Protein AF-A0AA90VJW9-F1 (afdb_monomer)

pLDDT: mean 75.49, std 13.76, range [47.41, 92.0]

Structure (mmCIF, N/CA/C/O backbone):
data_AF-A0AA90VJW9-F1
#
_entry.id   AF-A0AA90VJW9-F1
#
loop_
_atom_site.group_PDB
_atom_site.id
_atom_site.type_symbol
_atom_site.label_atom_id
_atom_site.label_alt_id
_atom_site.label_comp_id
_atom_site.label_asym_id
_atom_site.label_entity_id
_atom_site.label_seq_id
_atom_site.pdbx_PDB_ins_code
_atom_site.Cartn_x
_atom_site.Cartn_y
_atom_site.Cartn_z
_atom_site.occupancy
_atom_site.B_iso_or_equiv
_atom_site.auth_seq_id
_atom_site.auth_comp_id
_atom_site.auth_asym_id
_atom_site.auth_atom_id
_atom_site.pdbx_PDB_model_num
ATOM 1 N N . MET A 1 1 ? -39.264 -2.710 47.853 1.00 49.34 1 MET A N 1
ATOM 2 C CA . MET A 1 1 ? -38.427 -2.128 46.787 1.00 49.34 1 MET A CA 1
ATOM 3 C C . MET A 1 1 ? -39.006 -2.606 45.473 1.00 49.34 1 MET A C 1
ATOM 5 O O . MET A 1 1 ? -39.074 -3.812 45.282 1.00 49.34 1 MET A O 1
ATOM 9 N N . GLU A 1 2 ? -39.521 -1.701 44.646 1.00 52.38 2 GLU A N 1
ATOM 10 C CA . GLU A 1 2 ? -40.002 -2.042 43.302 1.00 52.38 2 GLU A CA 1
ATOM 11 C C . GLU A 1 2 ? -38.804 -2.262 42.375 1.00 52.38 2 GLU A C 1
ATOM 13 O O . GLU A 1 2 ? -37.901 -1.429 42.307 1.00 52.38 2 GLU A O 1
ATOM 18 N N . THR A 1 3 ? -38.775 -3.395 41.677 1.00 59.16 3 THR A N 1
ATOM 19 C CA . THR A 1 3 ? -37.788 -3.676 40.632 1.00 59.16 3 THR A CA 1
ATOM 20 C C . THR A 1 3 ? -38.264 -3.045 39.332 1.00 59.16 3 THR A C 1
ATOM 22 O O . THR A 1 3 ? -39.258 -3.475 38.748 1.00 59.16 3 THR A O 1
ATOM 25 N N . ILE A 1 4 ? -37.568 -2.000 38.887 1.00 60.28 4 ILE A N 1
ATOM 26 C CA . ILE A 1 4 ? -37.840 -1.343 37.608 1.00 60.28 4 ILE A CA 1
ATOM 27 C C . ILE A 1 4 ? -37.339 -2.271 36.495 1.00 60.28 4 ILE A C 1
ATOM 29 O O . ILE A 1 4 ? -36.137 -2.393 36.269 1.00 60.28 4 ILE A O 1
ATOM 33 N N . ASN A 1 5 ? -38.264 -2.935 35.804 1.00 58.06 5 ASN A N 1
ATOM 34 C CA . ASN A 1 5 ? -37.951 -3.795 34.666 1.00 58.06 5 ASN A CA 1
ATOM 35 C C . ASN A 1 5 ? -37.698 -2.937 33.421 1.00 58.06 5 ASN A C 1
ATOM 37 O O . ASN A 1 5 ? -38.631 -2.563 32.711 1.00 58.06 5 ASN A O 1
ATOM 41 N N . ILE A 1 6 ? -36.431 -2.616 33.161 1.00 66.25 6 ILE A N 1
ATOM 42 C CA . ILE A 1 6 ? 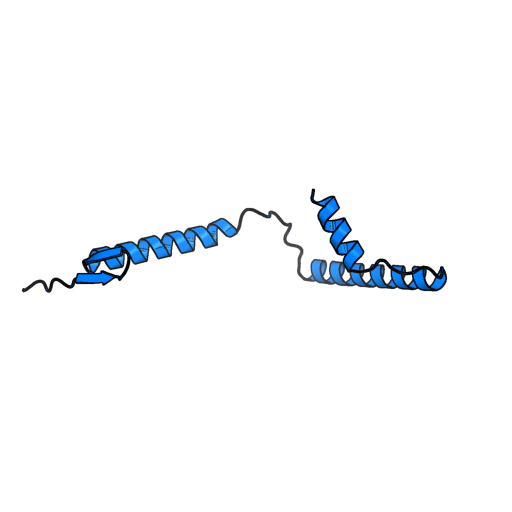-36.020 -1.879 31.962 1.00 66.25 6 ILE A CA 1
ATOM 43 C C . ILE A 1 6 ? -35.775 -2.882 30.828 1.00 66.25 6 ILE A C 1
ATOM 45 O O . ILE A 1 6 ? -34.902 -3.747 30.935 1.00 66.25 6 ILE A O 1
ATOM 49 N N . GLN A 1 7 ? -36.546 -2.760 29.745 1.00 63.00 7 GLN A N 1
ATOM 50 C CA . GLN A 1 7 ? -36.392 -3.555 28.525 1.00 63.00 7 GLN A CA 1
ATOM 51 C C . GLN A 1 7 ? -35.919 -2.669 27.370 1.00 63.00 7 GLN A C 1
ATOM 53 O O . GLN A 1 7 ? -36.461 -1.587 27.144 1.00 63.00 7 GLN A O 1
ATOM 58 N N . PHE A 1 8 ? -34.922 -3.141 26.625 1.00 65.44 8 PHE A N 1
ATOM 59 C CA . PHE A 1 8 ? -34.357 -2.464 25.461 1.00 65.44 8 PHE A CA 1
ATOM 60 C C . PHE A 1 8 ? -34.792 -3.189 24.194 1.00 65.44 8 PHE A C 1
ATOM 62 O O . PHE A 1 8 ? -34.621 -4.403 24.078 1.00 65.44 8 PHE A O 1
ATOM 69 N N . GLN A 1 9 ? -35.331 -2.446 23.227 1.00 56.41 9 GLN A N 1
ATOM 70 C CA . GLN A 1 9 ? -35.644 -2.980 21.907 1.00 56.41 9 GLN A CA 1
ATOM 71 C C . GLN A 1 9 ? -34.558 -2.560 20.923 1.00 56.41 9 GLN A C 1
ATOM 73 O O . GLN A 1 9 ? -34.405 -1.380 20.612 1.00 56.41 9 GLN A O 1
ATOM 78 N N . VAL A 1 10 ? -33.796 -3.536 20.436 1.00 62.25 10 VAL A N 1
ATOM 79 C CA . VAL A 1 10 ? -32.785 -3.308 19.404 1.00 62.25 10 VAL A CA 1
ATOM 80 C C . VAL A 1 10 ? -33.410 -3.685 18.052 1.00 62.25 10 VAL A C 1
ATOM 82 O O . VAL A 1 10 ? -33.906 -4.811 17.943 1.00 62.25 10 VAL A O 1
ATOM 85 N N . PRO A 1 11 ? -33.403 -2.802 17.026 1.00 52.19 11 PRO A N 1
ATOM 86 C CA . PRO A 1 11 ? -34.179 -2.947 15.777 1.00 52.19 11 PRO A CA 1
ATOM 87 C C . PRO A 1 11 ? -33.941 -4.203 14.916 1.00 52.19 11 PRO A C 1
ATOM 89 O O . PRO A 1 11 ? -34.522 -4.329 13.845 1.00 52.19 11 PRO A O 1
ATOM 92 N N . SER A 1 12 ? -33.106 -5.141 15.348 1.00 56.22 12 SER A N 1
ATOM 93 C CA . SER A 1 12 ? -32.711 -6.321 14.573 1.00 56.22 12 SER A CA 1
ATOM 94 C C . SER A 1 12 ? -32.439 -7.570 15.416 1.00 56.22 12 SER A C 1
ATOM 96 O O . SER A 1 12 ? -32.207 -8.635 14.850 1.00 56.22 12 SER A O 1
ATOM 98 N N . THR A 1 13 ? -32.473 -7.480 16.751 1.00 60.03 13 THR A N 1
ATOM 99 C CA . THR A 1 13 ? -32.083 -8.598 17.630 1.00 60.03 13 THR A CA 1
ATOM 100 C C . THR A 1 13 ? -33.115 -8.958 18.700 1.00 60.03 13 THR A C 1
ATOM 102 O O . THR A 1 13 ? -32.919 -9.962 19.377 1.00 60.03 13 THR A O 1
ATOM 105 N N . GLY A 1 14 ? -34.226 -8.224 18.829 1.00 67.38 14 GLY A N 1
ATOM 106 C CA . GLY A 1 14 ? -35.313 -8.527 19.775 1.00 67.38 14 GLY A CA 1
ATOM 107 C C . GLY A 1 14 ? -35.317 -7.646 21.031 1.00 67.38 14 GLY A C 1
ATOM 108 O O . GLY A 1 14 ? -34.563 -6.675 21.125 1.00 67.38 14 GLY A O 1
ATOM 109 N N . GLN A 1 15 ? -36.217 -7.956 21.969 1.00 74.25 15 GLN A N 1
ATOM 110 C CA . GLN A 1 15 ? -36.280 -7.316 23.288 1.00 74.25 15 GLN A CA 1
ATOM 111 C C . GLN A 1 15 ? -35.325 -8.018 24.256 1.00 74.25 15 GLN A C 1
ATOM 113 O O . GLN A 1 15 ? -35.322 -9.244 24.338 1.00 74.25 15 GLN A O 1
ATOM 118 N N . TYR A 1 16 ? -34.545 -7.231 24.990 1.00 70.75 16 TYR A N 1
ATOM 119 C CA . TYR A 1 16 ? -33.630 -7.711 26.023 1.00 70.75 16 TYR A CA 1
ATOM 120 C C . TYR A 1 16 ? -33.913 -7.005 27.337 1.00 70.75 16 TYR A C 1
ATOM 122 O O . TYR A 1 16 ? -34.171 -5.797 27.356 1.00 70.75 16 TYR A O 1
ATOM 130 N N . THR A 1 17 ? -33.803 -7.730 28.443 1.00 79.25 17 THR A N 1
ATOM 131 C CA . THR A 1 17 ? -33.619 -7.083 29.744 1.00 79.25 17 THR A CA 1
ATOM 132 C C . THR A 1 17 ? -32.266 -6.364 29.779 1.00 79.25 17 THR A C 1
ATOM 134 O O . THR A 1 17 ? -31.346 -6.695 29.022 1.00 79.25 17 THR A O 1
ATOM 137 N N . LEU A 1 18 ? -32.126 -5.363 30.652 1.00 75.38 18 LEU A N 1
ATOM 138 C CA . LEU A 1 18 ? -30.859 -4.645 30.827 1.00 75.38 18 LEU A CA 1
ATOM 139 C C . LEU A 1 18 ? -29.685 -5.606 31.089 1.00 75.38 18 LEU A C 1
ATOM 141 O O . LEU A 1 18 ? -28.620 -5.456 30.490 1.00 75.38 18 LEU A O 1
ATOM 145 N N . ASP A 1 19 ? -29.901 -6.614 31.933 1.00 78.69 19 ASP A N 1
ATOM 146 C CA . ASP A 1 19 ? -28.868 -7.576 32.319 1.00 78.69 19 ASP A CA 1
ATOM 147 C C . ASP A 1 19 ? -28.426 -8.455 31.142 1.00 78.69 19 ASP A C 1
ATOM 149 O O . ASP A 1 19 ? -27.228 -8.650 30.922 1.00 78.69 19 ASP A O 1
ATOM 153 N N . GLU A 1 20 ? -29.371 -8.928 30.325 1.00 81.31 20 GLU A N 1
ATOM 154 C CA . GLU A 1 20 ? -29.067 -9.706 29.117 1.00 81.31 20 GLU A CA 1
ATOM 155 C C . GLU A 1 20 ? -28.310 -8.876 28.077 1.00 81.31 20 GLU A C 1
ATOM 157 O O . GLU A 1 20 ? -27.384 -9.373 27.431 1.00 81.31 20 GLU A O 1
ATOM 162 N N . PHE A 1 21 ? -28.675 -7.603 27.919 1.00 80.50 21 PHE A N 1
ATOM 163 C CA . PHE A 1 21 ? -27.994 -6.705 26.992 1.00 80.50 21 PHE A CA 1
ATOM 164 C C . PHE A 1 21 ? -26.546 -6.439 27.428 1.00 80.50 21 PHE A C 1
ATOM 166 O O . PHE A 1 21 ? -25.619 -6.537 26.619 1.00 80.50 21 PHE A O 1
ATOM 173 N N . VAL A 1 22 ? -26.330 -6.183 28.721 1.00 84.00 22 VAL A N 1
ATOM 174 C CA . VAL A 1 22 ? -24.991 -5.995 29.298 1.00 84.00 22 VAL A CA 1
ATOM 175 C C . VAL A 1 22 ? -24.148 -7.266 29.166 1.00 84.00 22 VAL A C 1
ATOM 177 O O . VAL A 1 22 ? -22.969 -7.179 28.816 1.00 84.00 22 VAL A O 1
ATOM 180 N N . ALA A 1 23 ? -24.730 -8.447 29.394 1.00 86.75 23 ALA A N 1
ATOM 181 C CA . ALA A 1 23 ? -24.033 -9.721 29.223 1.00 86.75 23 ALA A CA 1
ATOM 182 C C . ALA A 1 23 ? -23.574 -9.937 27.770 1.00 86.75 23 ALA A C 1
ATOM 184 O O . ALA A 1 23 ? -22.422 -10.304 27.536 1.00 86.75 23 ALA A O 1
ATOM 185 N N . LYS A 1 24 ? -24.431 -9.633 26.786 1.00 83.81 24 LYS A N 1
ATOM 186 C CA . LYS A 1 24 ? -24.080 -9.731 25.360 1.00 83.81 24 LYS A CA 1
ATOM 187 C C . LYS A 1 24 ? -22.977 -8.760 24.945 1.00 83.81 24 LYS A C 1
ATOM 189 O O . LYS A 1 24 ? -22.108 -9.140 24.164 1.00 83.81 24 LYS A O 1
ATOM 194 N N . LEU A 1 25 ? -22.981 -7.531 25.466 1.00 85.06 25 LEU A N 1
ATOM 195 C CA . LEU A 1 25 ? -21.906 -6.569 25.202 1.00 85.06 25 LEU A CA 1
ATOM 196 C C . LEU A 1 25 ? -20.556 -7.060 25.731 1.00 85.06 25 LEU A C 1
ATOM 198 O O . LEU A 1 25 ? -19.547 -6.917 25.041 1.00 85.06 25 LEU A O 1
ATOM 202 N N . LYS A 1 26 ? -20.536 -7.663 26.925 1.00 88.00 26 LYS A N 1
ATOM 203 C CA . LYS A 1 26 ? -19.314 -8.234 27.507 1.00 88.00 26 LYS A CA 1
ATOM 204 C C . LYS A 1 26 ? -18.773 -9.391 26.665 1.00 88.00 26 LYS A C 1
ATOM 206 O O . LYS A 1 26 ? -17.601 -9.364 26.309 1.00 88.00 26 LYS A O 1
ATOM 211 N N . ASP A 1 27 ? -19.631 -10.334 26.274 1.00 87.69 27 ASP A N 1
ATOM 212 C CA . ASP A 1 27 ? -19.254 -11.461 25.405 1.00 87.69 27 ASP A CA 1
ATOM 213 C C . ASP A 1 27 ? -18.731 -10.985 24.036 1.00 87.69 27 ASP A C 1
ATOM 215 O O . ASP A 1 27 ? -17.725 -11.485 23.533 1.00 87.69 27 ASP A O 1
ATOM 219 N N . TYR A 1 28 ? -19.360 -9.962 23.446 1.00 84.62 28 TYR A N 1
ATOM 220 C CA . TYR A 1 28 ? -18.897 -9.390 22.182 1.00 84.62 28 TYR A CA 1
ATOM 221 C C . TYR A 1 28 ? -17.538 -8.689 22.319 1.00 84.62 28 TYR A C 1
ATOM 223 O O . TYR A 1 28 ? -16.660 -8.884 21.477 1.00 84.62 28 TYR A 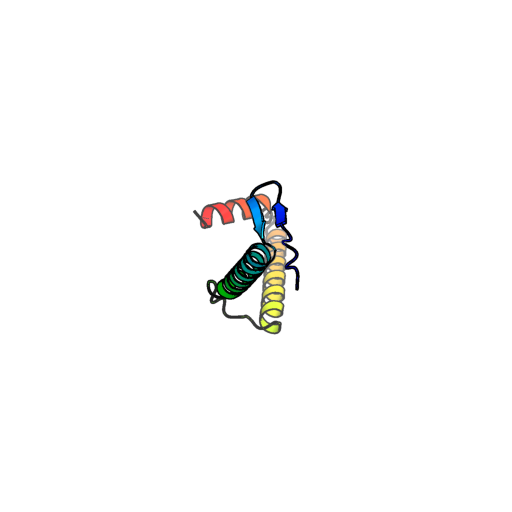O 1
ATOM 231 N N . ALA A 1 29 ? -17.335 -7.910 23.385 1.00 83.69 29 ALA A N 1
ATOM 232 C CA . ALA A 1 29 ? -16.056 -7.259 23.663 1.00 83.69 29 ALA A CA 1
ATOM 233 C C . ALA A 1 29 ? -14.930 -8.283 23.889 1.00 83.69 29 ALA A C 1
ATOM 235 O O . ALA A 1 29 ? -13.822 -8.101 23.387 1.00 83.69 29 ALA A O 1
ATOM 236 N N . GLU A 1 30 ? -15.219 -9.389 24.576 1.00 83.00 30 GLU A N 1
ATOM 237 C CA . GLU A 1 30 ? -14.258 -10.463 24.836 1.00 83.00 30 GLU A CA 1
ATOM 238 C C . GLU A 1 30 ? -13.917 -11.262 23.567 1.00 83.00 30 GLU A C 1
ATOM 240 O O . GLU A 1 30 ? -12.747 -11.571 23.315 1.00 83.00 30 GLU A O 1
ATOM 245 N N . LYS A 1 31 ? -14.905 -11.519 22.700 1.00 84.81 31 LYS A N 1
ATOM 246 C CA . LYS A 1 31 ? -14.686 -12.104 21.365 1.00 84.81 31 LYS A CA 1
ATOM 247 C C . LYS A 1 31 ? -13.882 -11.186 20.454 1.00 84.81 31 LYS A C 1
ATOM 249 O O . LYS A 1 31 ? -13.011 -11.672 19.728 1.00 84.81 31 LYS A O 1
ATOM 254 N N . LEU A 1 32 ? -14.135 -9.879 20.499 1.00 79.19 32 LEU A N 1
ATOM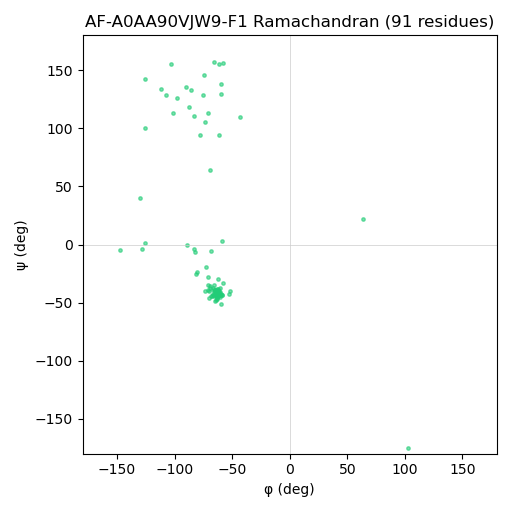 255 C CA . LEU A 1 32 ? -13.371 -8.890 19.745 1.00 79.19 32 LEU A CA 1
ATOM 256 C C . LEU A 1 32 ? -11.916 -8.846 20.230 1.00 79.19 32 LEU A C 1
ATOM 258 O O . LEU A 1 32 ? -11.003 -8.977 19.419 1.00 79.19 32 LEU A O 1
ATOM 262 N N . ALA A 1 33 ? -11.695 -8.765 21.545 1.00 77.00 33 ALA A N 1
ATOM 263 C CA . ALA A 1 33 ? -10.361 -8.802 22.144 1.00 77.00 33 ALA A CA 1
ATOM 264 C C . ALA A 1 33 ? -9.617 -10.106 21.809 1.00 77.00 33 ALA A C 1
ATOM 266 O O . ALA A 1 33 ? -8.448 -10.076 21.427 1.00 77.00 33 ALA A O 1
ATOM 267 N N . SER A 1 34 ? -10.309 -11.247 21.864 1.00 72.56 34 SER A N 1
ATOM 268 C CA . SER A 1 34 ? -9.753 -12.549 21.481 1.00 72.56 34 SER A CA 1
ATOM 269 C C . SER A 1 34 ? -9.419 -12.636 19.991 1.00 72.56 34 SER A C 1
ATOM 271 O O . SER A 1 34 ? -8.438 -13.279 19.628 1.00 72.56 34 SER A O 1
ATOM 273 N N . SER A 1 35 ? -10.203 -11.999 19.119 1.00 67.00 35 SER A N 1
ATOM 274 C CA . SER A 1 35 ? -9.954 -11.987 17.670 1.00 67.00 35 SER A CA 1
ATOM 275 C C . SER A 1 35 ? -8.775 -11.085 17.303 1.00 67.00 35 SER A C 1
ATOM 277 O O . SER A 1 35 ? -7.936 -11.481 16.499 1.00 67.00 35 SER A O 1
ATOM 27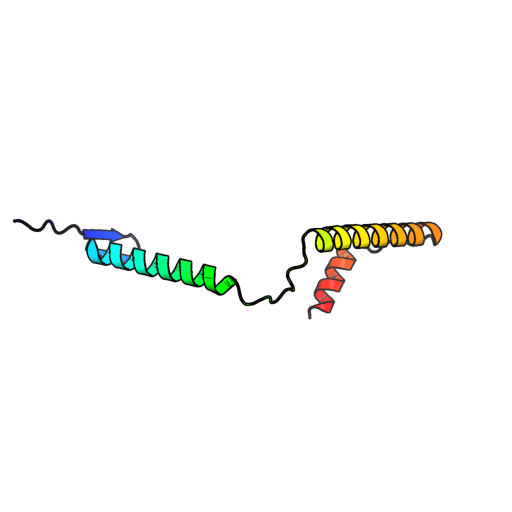9 N N . ILE A 1 36 ? -8.652 -9.921 17.951 1.00 66.00 36 ILE A N 1
ATOM 280 C CA . ILE A 1 36 ? -7.490 -9.031 17.803 1.00 66.00 36 ILE A CA 1
ATOM 281 C C . ILE A 1 36 ? -6.224 -9.710 18.352 1.00 66.00 36 ILE A C 1
ATOM 283 O O . ILE A 1 36 ? -5.177 -9.662 17.718 1.00 66.00 36 ILE A O 1
ATOM 287 N N . SER A 1 37 ? -6.324 -10.415 19.483 1.00 58.84 37 SER A N 1
ATOM 288 C CA . SER A 1 37 ? -5.196 -11.136 20.091 1.00 58.84 37 SER A CA 1
ATOM 289 C C . SER A 1 37 ? -4.749 -12.359 19.269 1.00 58.84 37 SER A C 1
ATOM 291 O O . SER A 1 37 ? -3.555 -12.604 19.106 1.00 58.84 37 SER A O 1
ATOM 293 N N . LYS A 1 38 ? -5.685 -13.101 18.657 1.00 54.19 38 LYS A N 1
ATOM 294 C CA . LYS A 1 38 ? -5.365 -14.237 17.766 1.00 54.19 38 LYS A CA 1
ATOM 295 C C . LYS A 1 38 ? -4.793 -13.818 16.407 1.00 54.19 38 LYS A C 1
ATOM 297 O O . LYS A 1 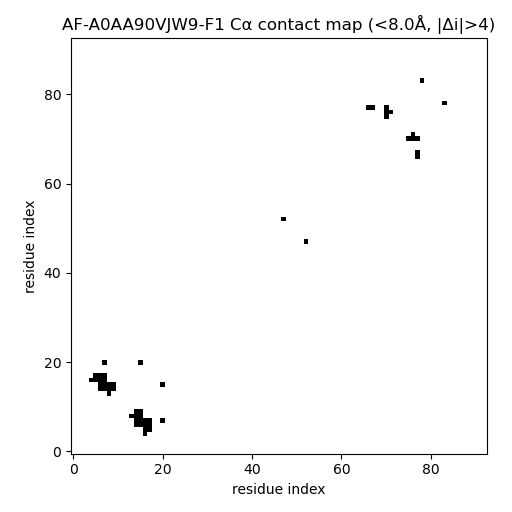38 ? -4.123 -14.627 15.771 1.00 54.19 38 LYS A O 1
ATOM 302 N N . SER A 1 39 ? -4.999 -12.569 15.985 1.00 47.91 39 SER A N 1
ATOM 303 C CA . SER A 1 39 ? -4.394 -12.000 14.771 1.00 47.91 39 SER A CA 1
ATOM 304 C C . SER A 1 39 ? -2.872 -11.807 14.876 1.00 47.91 39 SER A C 1
ATOM 306 O O . SER A 1 39 ? -2.247 -11.451 13.880 1.00 47.91 39 SER A O 1
ATOM 308 N N . GLY A 1 40 ? -2.261 -12.047 16.042 1.00 49.41 40 GLY A N 1
ATOM 309 C CA . GLY A 1 40 ? -0.814 -11.921 16.243 1.00 49.41 40 GLY A CA 1
ATOM 310 C C . GLY A 1 40 ? 0.039 -13.117 15.798 1.00 49.41 40 GLY A C 1
ATOM 311 O O . GLY A 1 40 ? 1.256 -13.003 15.840 1.00 49.41 40 GLY A O 1
ATOM 312 N N . ASN A 1 41 ? -0.546 -14.252 15.380 1.00 51.19 41 ASN A N 1
ATOM 313 C CA . ASN A 1 41 ? 0.202 -15.519 15.252 1.00 51.19 41 ASN A CA 1
ATOM 314 C C . ASN A 1 41 ? 0.045 -16.258 13.900 1.00 51.19 41 ASN A C 1
ATOM 316 O O . ASN A 1 41 ? -0.048 -17.484 13.896 1.00 51.19 41 ASN A O 1
ATOM 320 N N . SER A 1 42 ? 0.024 -15.573 12.748 1.00 50.84 42 SER A N 1
ATOM 321 C CA . SER A 1 42 ? 0.129 -16.271 11.438 1.00 50.84 42 SER A CA 1
ATOM 322 C C . SER A 1 42 ? 1.232 -15.790 10.498 1.00 50.84 42 SER A C 1
ATOM 324 O O . SER A 1 42 ? 1.439 -16.405 9.459 1.00 50.84 42 SER A O 1
ATOM 326 N N . CYS A 1 43 ? 2.033 -14.812 10.909 1.00 47.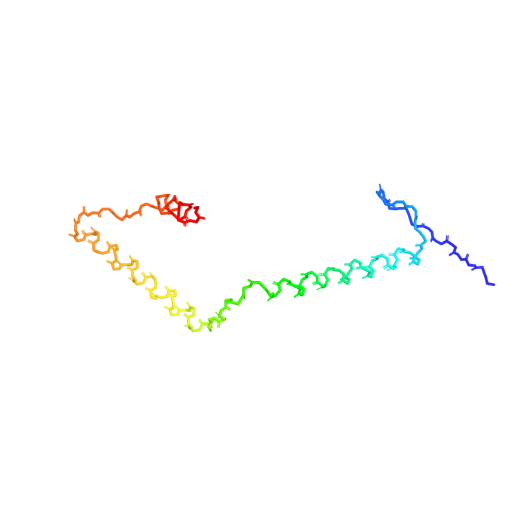50 43 CYS A N 1
ATOM 327 C CA . CYS A 1 43 ? 3.315 -14.546 10.277 1.00 47.50 43 CYS A CA 1
ATOM 328 C C . CYS A 1 43 ? 4.376 -14.573 11.371 1.00 47.50 43 CYS A C 1
ATOM 330 O O . CYS A 1 43 ? 4.567 -13.591 12.081 1.00 47.50 43 CYS A O 1
ATOM 332 N N . GLN A 1 44 ? 5.102 -15.684 11.504 1.00 47.41 44 GLN A N 1
ATOM 333 C CA . GLN A 1 44 ? 6.495 -15.584 11.942 1.00 47.41 44 GLN A CA 1
ATOM 334 C C . GLN A 1 44 ? 7.284 -14.938 10.793 1.00 47.41 44 GLN A C 1
ATOM 336 O O . GLN A 1 44 ? 8.134 -15.564 10.172 1.00 47.41 44 GLN A O 1
ATOM 341 N N . GLU A 1 45 ? 6.957 -13.688 10.471 1.00 49.97 45 GLU A N 1
ATOM 342 C CA . GLU A 1 45 ? 7.922 -12.805 9.847 1.00 49.97 45 GLU A CA 1
ATOM 343 C C . GLU A 1 45 ? 8.917 -12.503 10.956 1.00 49.97 45 GLU A C 1
ATOM 345 O O . GLU A 1 45 ? 8.566 -11.938 11.993 1.00 49.97 45 GLU A O 1
ATOM 350 N N . THR A 1 46 ? 10.146 -12.983 10.789 1.00 61.41 46 THR A N 1
ATOM 351 C CA . THR A 1 46 ? 11.293 -12.516 11.560 1.00 61.41 46 THR A CA 1
ATOM 352 C C . THR A 1 46 ? 11.182 -10.999 11.632 1.00 61.41 46 THR A C 1
ATOM 354 O O . THR A 1 46 ? 11.271 -10.342 10.599 1.00 61.41 46 THR A O 1
ATOM 357 N N . TYR A 1 47 ? 10.884 -10.458 12.816 1.00 60.06 47 TYR A N 1
ATOM 358 C CA . TYR A 1 47 ? 10.740 -9.020 13.022 1.00 60.06 47 TYR A CA 1
ATOM 359 C C . TYR A 1 47 ? 12.097 -8.398 12.680 1.00 60.06 47 TYR A C 1
ATOM 361 O O . TYR A 1 47 ? 13.010 -8.404 13.504 1.00 60.06 47 TYR A O 1
ATOM 369 N N . MET A 1 48 ? 12.258 -7.953 11.434 1.00 69.25 48 MET A N 1
ATOM 370 C CA . MET A 1 48 ? 13.429 -7.204 11.002 1.00 69.25 48 MET A CA 1
ATOM 371 C C . MET A 1 48 ? 13.474 -5.954 11.872 1.00 69.25 48 MET A C 1
ATOM 373 O O . MET A 1 48 ? 12.463 -5.266 12.047 1.00 69.25 48 MET A O 1
ATOM 377 N N . SER A 1 49 ? 14.625 -5.678 12.475 1.00 81.81 49 SER A N 1
ATOM 378 C CA . SER A 1 49 ? 14.801 -4.450 13.239 1.00 81.81 49 SER A CA 1
ATOM 379 C C . SER A 1 49 ? 14.630 -3.241 12.317 1.00 81.81 49 SER A C 1
ATOM 381 O O . SER A 1 49 ? 14.866 -3.319 11.111 1.00 81.81 49 SER A O 1
ATOM 383 N N . GLN A 1 50 ? 14.251 -2.093 12.881 1.00 79.81 50 GLN A N 1
ATOM 384 C CA . GLN A 1 50 ? 14.083 -0.862 12.104 1.00 79.81 50 GLN A CA 1
ATOM 385 C C . GLN A 1 50 ? 15.324 -0.545 11.247 1.00 79.81 50 GLN A C 1
ATOM 387 O O . GLN A 1 50 ? 15.192 -0.175 10.086 1.00 79.81 50 GLN A O 1
ATOM 392 N N . ALA A 1 51 ? 16.526 -0.764 11.788 1.00 82.12 51 ALA A N 1
ATOM 393 C CA . ALA A 1 51 ? 17.778 -0.552 11.066 1.00 82.12 51 ALA A CA 1
ATOM 394 C C . ALA A 1 51 ? 17.946 -1.511 9.874 1.00 82.12 51 ALA A C 1
ATOM 396 O O . ALA A 1 51 ? 18.418 -1.107 8.814 1.00 82.12 51 ALA A O 1
ATOM 397 N N . GLU A 1 52 ? 17.542 -2.773 10.022 1.00 81.69 52 GLU A N 1
ATOM 398 C CA . GLU A 1 52 ? 17.588 -3.756 8.936 1.00 81.69 52 GLU A CA 1
ATOM 399 C C . GLU A 1 52 ? 16.538 -3.454 7.861 1.00 81.69 52 GLU A C 1
ATOM 401 O O . GLU A 1 52 ? 16.807 -3.623 6.674 1.00 81.69 52 GLU A O 1
ATOM 406 N N . GLN A 1 53 ? 15.367 -2.947 8.252 1.00 82.81 53 GLN A N 1
ATOM 407 C CA . GLN A 1 53 ? 14.341 -2.506 7.312 1.00 82.81 53 GLN A CA 1
ATOM 408 C C . GLN A 1 53 ? 14.795 -1.270 6.522 1.00 82.81 53 GLN A C 1
ATOM 410 O O . GLN A 1 53 ? 14.643 -1.226 5.301 1.00 82.81 53 GLN A O 1
ATOM 415 N N . GLU A 1 54 ? 15.390 -0.283 7.194 1.00 84.00 54 GLU A N 1
ATOM 416 C CA . GLU A 1 54 ? 15.966 0.903 6.551 1.00 84.00 54 GLU A CA 1
ATOM 417 C C . GLU A 1 54 ? 17.105 0.523 5.593 1.00 84.00 54 GLU A C 1
ATOM 419 O O . GLU A 1 54 ? 17.155 1.021 4.466 1.00 84.00 54 GLU A O 1
ATOM 424 N N . ALA A 1 55 ? 17.970 -0.415 5.994 1.00 87.25 55 ALA A N 1
ATOM 425 C CA . ALA A 1 55 ? 19.034 -0.939 5.144 1.00 87.25 55 ALA A CA 1
ATOM 426 C C . ALA A 1 55 ? 18.481 -1.678 3.916 1.00 87.25 55 ALA A C 1
ATOM 428 O O . ALA A 1 55 ? 18.946 -1.435 2.804 1.00 87.25 55 ALA A O 1
ATOM 429 N N . TYR A 1 56 ? 17.456 -2.517 4.091 1.00 83.94 56 TYR A N 1
ATOM 430 C CA . TYR A 1 56 ? 16.807 -3.234 2.993 1.00 83.94 56 TYR A CA 1
ATOM 431 C C . TYR A 1 56 ? 16.169 -2.277 1.976 1.00 83.94 56 TYR A C 1
ATOM 433 O O . TYR A 1 56 ? 16.331 -2.447 0.766 1.00 83.94 56 TYR A O 1
ATOM 441 N N . VAL A 1 57 ? 15.490 -1.227 2.452 1.00 88.50 57 VAL A N 1
ATOM 442 C CA . VAL A 1 57 ? 14.920 -0.187 1.582 1.00 88.50 57 VAL A CA 1
ATOM 443 C C . VAL A 1 57 ? 16.027 0.553 0.831 1.00 88.50 57 VAL A C 1
ATOM 445 O O . VAL A 1 57 ? 15.932 0.714 -0.386 1.00 88.50 57 VAL A O 1
ATOM 448 N N . ALA A 1 58 ? 17.093 0.967 1.520 1.00 90.81 58 ALA A N 1
ATOM 449 C CA . ALA A 1 58 ? 18.215 1.665 0.898 1.00 90.81 58 ALA A CA 1
ATOM 450 C C . ALA A 1 58 ? 18.928 0.800 -0.157 1.00 90.81 58 ALA A C 1
ATOM 452 O O . ALA A 1 58 ? 19.201 1.272 -1.260 1.00 90.81 58 ALA A O 1
ATOM 453 N N . GLU A 1 59 ? 19.187 -0.475 0.143 1.00 90.81 59 GLU A N 1
ATOM 454 C CA . GLU A 1 59 ? 19.797 -1.421 -0.794 1.00 90.81 59 GLU A CA 1
ATOM 455 C C . GLU A 1 59 ? 18.902 -1.650 -2.015 1.00 90.81 59 GLU A C 1
ATOM 457 O O . GLU A 1 59 ? 19.369 -1.582 -3.153 1.00 90.81 59 GLU A O 1
ATOM 462 N N . SER A 1 60 ? 17.601 -1.863 -1.797 1.00 86.12 60 SER A N 1
ATOM 463 C CA . SER A 1 60 ? 16.646 -2.069 -2.885 1.00 86.12 60 SER A CA 1
ATOM 464 C C . SER A 1 60 ? 16.540 -0.852 -3.802 1.00 86.12 60 SER A C 1
ATOM 466 O O . SER A 1 60 ? 16.420 -1.015 -5.017 1.00 86.12 60 SER A O 1
ATOM 468 N N . LEU A 1 61 ? 16.592 0.361 -3.248 1.00 89.88 61 LEU A N 1
ATOM 469 C CA . LEU A 1 61 ? 16.584 1.595 -4.033 1.00 89.88 61 LEU A CA 1
ATOM 470 C C . LEU A 1 61 ? 17.873 1.761 -4.841 1.00 89.88 61 LEU A C 1
ATOM 472 O O . LEU A 1 61 ? 17.802 2.082 -6.025 1.00 89.88 61 LEU A O 1
ATOM 476 N N . ASN A 1 62 ? 19.035 1.503 -4.238 1.00 92.00 62 ASN A N 1
ATOM 477 C CA . ASN A 1 62 ? 20.316 1.579 -4.943 1.00 92.00 62 ASN A CA 1
ATOM 478 C C . ASN A 1 62 ? 20.388 0.565 -6.091 1.00 92.00 62 ASN A C 1
ATOM 480 O O . ASN A 1 62 ? 20.741 0.934 -7.207 1.00 92.00 62 ASN A O 1
ATOM 484 N N . ARG A 1 63 ? 19.942 -0.675 -5.862 1.00 90.31 63 ARG A N 1
ATOM 485 C CA . ARG A 1 63 ? 19.846 -1.703 -6.909 1.00 90.31 63 ARG A CA 1
ATOM 486 C C . ARG A 1 63 ? 18.935 -1.270 -8.061 1.00 90.31 63 ARG A C 1
ATOM 488 O O . ARG A 1 63 ? 19.310 -1.416 -9.221 1.00 90.31 63 ARG A O 1
ATOM 495 N N . ALA A 1 64 ? 17.778 -0.678 -7.760 1.00 87.88 64 ALA A N 1
ATOM 496 C CA . ALA A 1 64 ? 16.892 -0.147 -8.795 1.00 87.88 64 ALA A CA 1
ATOM 497 C C . ALA A 1 64 ? 17.549 0.998 -9.592 1.00 87.88 64 ALA A C 1
ATOM 499 O O . ALA A 1 64 ? 17.379 1.079 -10.807 1.00 87.88 64 ALA A O 1
ATOM 500 N N . LEU A 1 65 ? 18.322 1.873 -8.938 1.00 88.69 65 LEU A N 1
ATOM 501 C CA . LEU A 1 65 ? 19.068 2.939 -9.616 1.00 88.69 65 LEU A CA 1
ATOM 502 C C . LEU A 1 65 ? 20.158 2.383 -10.541 1.00 88.69 65 LEU A C 1
ATOM 504 O O . LEU A 1 65 ? 20.270 2.841 -11.681 1.00 88.69 65 LEU A O 1
ATOM 508 N N . ASP A 1 66 ? 20.900 1.372 -10.092 1.00 91.38 66 ASP A N 1
ATOM 509 C CA . ASP A 1 66 ? 21.929 0.703 -10.894 1.00 91.38 66 ASP A CA 1
ATOM 510 C C . ASP A 1 66 ? 21.326 0.029 -12.137 1.00 91.38 66 ASP A C 1
ATOM 512 O O . ASP A 1 66 ? 21.855 0.157 -13.245 1.00 91.38 66 ASP A O 1
ATOM 516 N N . GLU A 1 67 ? 20.178 -0.635 -11.987 1.00 86.94 67 GLU A N 1
ATOM 517 C CA . GLU A 1 67 ? 19.443 -1.248 -13.098 1.00 86.94 67 GLU A CA 1
ATOM 518 C C . GLU A 1 67 ? 18.965 -0.202 -14.115 1.00 86.94 67 GLU A C 1
ATOM 520 O O . GLU A 1 67 ? 19.139 -0.377 -15.326 1.00 86.94 67 GLU A O 1
ATOM 525 N N . LEU A 1 68 ? 18.422 0.928 -13.650 1.00 86.50 68 LEU A N 1
ATOM 526 C CA . LEU A 1 68 ? 18.033 2.041 -14.521 1.00 86.50 68 LEU A CA 1
ATOM 527 C C . LEU A 1 68 ? 19.237 2.623 -15.274 1.00 86.50 68 LEU A C 1
ATOM 529 O O . LEU A 1 68 ? 19.135 2.941 -16.464 1.00 86.50 68 LEU A O 1
ATOM 533 N N . GLU A 1 69 ? 20.386 2.749 -14.610 1.00 88.75 69 GLU A N 1
ATOM 534 C CA . GLU A 1 69 ? 21.612 3.218 -15.247 1.00 88.75 69 GLU A CA 1
ATOM 535 C C . GLU A 1 69 ? 22.135 2.216 -16.288 1.00 88.75 69 GLU A C 1
ATOM 537 O O . GLU A 1 69 ? 22.564 2.624 -17.373 1.00 88.75 69 GLU A O 1
ATOM 542 N N . ALA A 1 70 ? 22.048 0.913 -16.015 1.00 90.06 70 ALA A N 1
ATOM 543 C CA . ALA A 1 70 ? 22.390 -0.137 -16.969 1.00 90.06 70 ALA A CA 1
ATOM 544 C C . ALA A 1 70 ? 21.478 -0.097 -18.205 1.00 90.06 70 ALA A C 1
ATOM 546 O O . ALA A 1 70 ? 21.962 -0.134 -19.339 1.00 90.06 70 ALA A O 1
ATOM 547 N N . HIS A 1 71 ? 20.168 0.072 -18.010 1.00 88.44 71 HIS A N 1
ATOM 548 C CA . HIS A 1 71 ? 19.211 0.260 -19.100 1.00 88.44 71 HIS A CA 1
ATOM 549 C C . HIS A 1 71 ? 19.547 1.491 -19.952 1.00 88.44 71 HIS A C 1
ATOM 551 O O . HIS A 1 71 ? 19.584 1.397 -21.183 1.00 88.44 71 HIS A O 1
ATOM 557 N N . LYS A 1 72 ? 19.907 2.612 -19.308 1.00 85.69 72 LYS A N 1
ATOM 558 C CA . LYS A 1 72 ? 20.361 3.837 -19.984 1.00 85.69 72 LYS A CA 1
ATOM 559 C C . LYS A 1 72 ? 21.627 3.610 -20.817 1.00 85.69 72 LYS A C 1
ATOM 561 O O . LYS A 1 72 ? 21.686 4.072 -21.953 1.00 85.69 72 LYS A O 1
ATOM 566 N N . LYS A 1 73 ? 22.629 2.904 -20.278 1.00 90.06 73 LYS A N 1
ATOM 567 C CA . LYS A 1 73 ? 23.890 2.588 -20.983 1.00 90.06 73 LYS A CA 1
ATOM 568 C C . LYS A 1 73 ? 23.669 1.646 -22.166 1.00 90.06 73 LYS A C 1
ATOM 570 O O . LYS A 1 73 ? 24.284 1.827 -23.212 1.00 90.06 73 LYS A O 1
ATOM 575 N N . ASN A 1 74 ? 22.761 0.688 -22.014 1.00 90.12 74 ASN A N 1
ATOM 576 C CA . ASN A 1 74 ? 22.497 -0.344 -23.014 1.00 90.12 74 ASN A CA 1
ATOM 577 C C . ASN A 1 74 ? 21.430 0.064 -24.046 1.00 90.12 74 ASN A C 1
ATOM 579 O O . ASN A 1 74 ? 21.099 -0.732 -24.921 1.00 90.12 74 ASN A O 1
ATOM 583 N N . GLY A 1 75 ? 20.857 1.270 -23.943 1.00 86.94 75 GLY A N 1
ATOM 584 C CA . GLY A 1 75 ? 19.787 1.739 -24.832 1.00 86.94 75 GLY A CA 1
ATOM 585 C C . GLY A 1 75 ? 18.496 0.917 -24.730 1.00 86.94 75 GLY A C 1
ATOM 586 O O . GLY A 1 75 ? 17.693 0.906 -25.660 1.00 86.94 75 GLY A O 1
ATOM 587 N N . THR A 1 76 ? 18.301 0.209 -23.616 1.00 86.25 76 THR A N 1
ATOM 588 C CA . THR A 1 76 ? 17.122 -0.630 -23.370 1.00 86.25 76 THR A CA 1
ATOM 589 C C . THR A 1 76 ? 16.170 0.080 -22.416 1.00 86.25 76 THR A C 1
ATOM 591 O O . THR A 1 76 ? 16.574 0.949 -21.646 1.00 86.25 76 THR A O 1
ATOM 594 N N . LYS A 1 77 ? 14.879 -0.256 -22.474 1.00 84.38 77 LYS A N 1
ATOM 595 C CA . LYS A 1 77 ? 13.878 0.342 -21.588 1.00 84.38 77 LYS A CA 1
ATOM 596 C C . LYS A 1 77 ? 13.743 -0.503 -20.310 1.00 84.38 77 LYS A C 1
ATOM 598 O O . LYS A 1 77 ? 13.641 -1.724 -20.434 1.00 84.38 77 LYS A O 1
ATOM 603 N N . PRO A 1 78 ? 13.687 0.122 -19.121 1.00 82.31 78 PRO A N 1
ATOM 604 C CA . PRO A 1 78 ? 13.298 -0.563 -17.893 1.00 82.31 78 PRO A CA 1
ATOM 605 C C . PRO A 1 78 ? 11.903 -1.183 -18.013 1.00 82.31 78 PRO A C 1
ATOM 607 O O . PRO A 1 78 ? 11.071 -0.721 -18.803 1.00 82.31 78 PRO A O 1
ATOM 610 N N . MET A 1 79 ? 11.634 -2.209 -17.208 1.00 84.75 79 MET A N 1
ATOM 611 C CA . MET A 1 79 ? 10.312 -2.830 -17.136 1.00 84.75 79 MET A CA 1
ATOM 612 C C . MET A 1 79 ? 9.244 -1.815 -16.709 1.00 84.75 79 MET A C 1
ATOM 614 O O . MET A 1 79 ? 9.464 -1.009 -15.807 1.00 84.75 79 MET A O 1
ATOM 618 N N . ASP A 1 80 ? 8.075 -1.858 -17.351 1.00 85.81 80 ASP A N 1
ATOM 619 C CA . ASP A 1 80 ? 6.945 -1.018 -16.959 1.00 85.81 80 ASP A CA 1
ATOM 620 C C . ASP A 1 80 ? 6.298 -1.532 -15.664 1.00 85.81 80 ASP A C 1
ATOM 622 O O . ASP A 1 80 ? 6.193 -2.740 -15.440 1.00 85.81 80 ASP A O 1
ATOM 626 N N . ALA A 1 81 ? 5.801 -0.621 -14.824 1.00 82.62 81 ALA A N 1
ATOM 627 C CA . ALA A 1 81 ? 5.149 -0.976 -13.564 1.00 82.62 81 ALA A CA 1
ATOM 628 C C . ALA A 1 81 ? 3.939 -1.908 -13.767 1.00 82.62 81 ALA A C 1
ATOM 630 O O . ALA A 1 81 ? 3.680 -2.780 -12.938 1.00 82.62 81 ALA A O 1
ATOM 631 N N . ARG A 1 82 ? 3.202 -1.775 -14.879 1.00 86.56 82 ARG A N 1
ATOM 632 C CA . ARG A 1 82 ? 2.073 -2.666 -15.1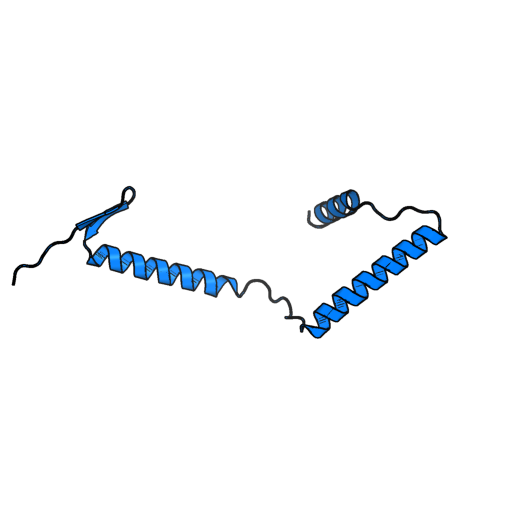88 1.00 86.56 82 ARG A CA 1
ATOM 633 C C . ARG A 1 82 ? 2.530 -4.079 -15.533 1.00 86.56 82 ARG A C 1
ATOM 635 O O . ARG A 1 82 ? 1.8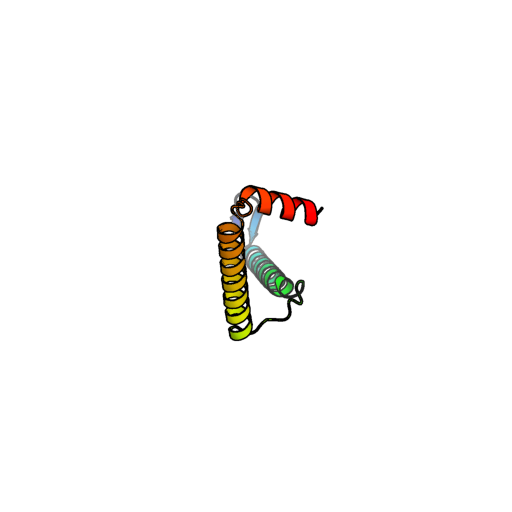51 -5.036 -15.164 1.00 86.56 82 ARG A O 1
ATOM 642 N N . ASP A 1 83 ? 3.667 -4.203 -16.210 1.00 85.31 83 ASP A N 1
ATOM 643 C CA . ASP A 1 83 ? 4.257 -5.492 -16.566 1.00 85.31 83 ASP A CA 1
ATOM 644 C C . ASP A 1 83 ? 4.806 -6.209 -15.335 1.00 85.31 83 ASP A C 1
ATOM 646 O O . ASP A 1 83 ? 4.575 -7.408 -15.180 1.00 85.31 83 ASP A O 1
ATOM 650 N N . LEU A 1 84 ? 5.434 -5.462 -14.424 1.00 84.75 84 LEU A N 1
ATOM 651 C CA . LEU A 1 84 ? 5.870 -5.971 -13.127 1.00 84.75 84 LEU A CA 1
ATOM 652 C C . LEU A 1 84 ? 4.683 -6.506 -12.311 1.00 84.75 84 LEU A C 1
ATOM 654 O O . LEU A 1 84 ? 4.697 -7.653 -11.876 1.00 84.75 84 LEU A O 1
ATOM 658 N N . LEU A 1 85 ? 3.616 -5.711 -12.164 1.00 86.81 85 LEU A N 1
ATOM 659 C CA . LEU A 1 85 ? 2.415 -6.112 -11.418 1.00 86.81 85 LEU A CA 1
ATOM 660 C C . LEU A 1 85 ? 1.705 -7.327 -12.027 1.00 86.81 85 LEU A C 1
ATOM 662 O O . LEU A 1 85 ? 1.035 -8.070 -11.315 1.00 86.81 85 LEU A O 1
ATOM 666 N N . ARG A 1 86 ? 1.796 -7.508 -13.346 1.00 88.75 86 ARG A N 1
ATOM 667 C CA . ARG A 1 86 ? 1.277 -8.700 -14.020 1.00 88.75 86 ARG A CA 1
ATOM 668 C C . ARG A 1 86 ? 2.119 -9.933 -13.690 1.00 88.75 86 ARG A C 1
ATOM 670 O O . ARG A 1 86 ? 1.530 -10.935 -13.315 1.00 88.75 86 ARG A O 1
ATOM 677 N N . ARG A 1 87 ? 3.452 -9.838 -13.752 1.00 82.06 87 ARG A N 1
ATOM 678 C CA . ARG A 1 87 ? 4.352 -10.950 -13.398 1.00 82.06 87 ARG A CA 1
ATOM 679 C C . ARG A 1 87 ? 4.197 -11.399 -11.950 1.00 82.06 87 ARG A C 1
ATOM 681 O O . ARG A 1 87 ? 4.093 -12.590 -11.715 1.00 82.06 87 ARG A O 1
ATOM 688 N N . LEU A 1 88 ? 4.099 -10.461 -11.006 1.00 81.75 88 LEU A N 1
ATOM 689 C CA . LEU A 1 88 ? 3.907 -10.798 -9.589 1.00 81.75 88 LEU A CA 1
ATOM 690 C C . LEU A 1 88 ? 2.609 -11.588 -9.352 1.00 81.75 88 LEU A C 1
ATOM 692 O O . LEU A 1 88 ? 2.597 -12.529 -8.574 1.00 81.75 88 LEU A O 1
ATOM 696 N N . ARG A 1 89 ? 1.530 -11.263 -10.079 1.00 81.62 89 ARG A N 1
ATOM 697 C CA . ARG A 1 89 ? 0.275 -12.035 -10.025 1.00 81.62 89 ARG A CA 1
ATOM 698 C C . ARG A 1 89 ? 0.364 -13.411 -10.682 1.00 81.62 89 ARG A C 1
ATOM 700 O O . ARG A 1 89 ? -0.421 -14.283 -10.340 1.00 81.62 89 ARG A O 1
ATOM 707 N N . GLU A 1 90 ? 1.244 -13.573 -11.665 1.00 76.50 90 GLU A N 1
ATOM 708 C CA . GLU A 1 90 ? 1.481 -14.849 -12.350 1.00 76.50 90 GLU A CA 1
ATOM 709 C C . GLU A 1 90 ? 2.426 -15.760 -11.548 1.00 76.50 90 GLU A C 1
ATOM 711 O O . GLU A 1 90 ? 2.351 -16.971 -11.693 1.00 76.50 90 GLU A O 1
ATOM 716 N N . GLU A 1 91 ? 3.291 -15.193 -10.703 1.00 69.56 91 GLU A N 1
ATOM 717 C CA . GLU A 1 91 ? 4.216 -15.919 -9.819 1.00 69.56 91 GLU A CA 1
ATOM 718 C C . GLU A 1 91 ? 3.539 -16.425 -8.528 1.00 69.56 91 GLU A C 1
ATOM 720 O O . GLU A 1 91 ? 3.986 -17.408 -7.942 1.00 69.56 91 GLU A O 1
ATOM 725 N N . GLU A 1 92 ? 2.435 -15.797 -8.107 1.00 55.16 92 GLU A N 1
ATOM 726 C CA . GLU A 1 92 ? 1.602 -16.229 -6.970 1.00 55.16 92 GLU A CA 1
ATOM 727 C C . GLU A 1 92 ? 0.563 -17.326 -7.315 1.00 55.16 92 GLU A C 1
ATOM 729 O O . GLU A 1 92 ? -0.143 -17.790 -6.415 1.00 55.16 92 GLU A O 1
ATOM 734 N N . ALA A 1 93 ? 0.440 -17.732 -8.588 1.00 52.44 93 ALA A N 1
ATOM 735 C CA . ALA A 1 93 ? -0.563 -18.683 -9.097 1.00 52.44 93 ALA A CA 1
ATOM 736 C C . ALA A 1 93 ? 0.03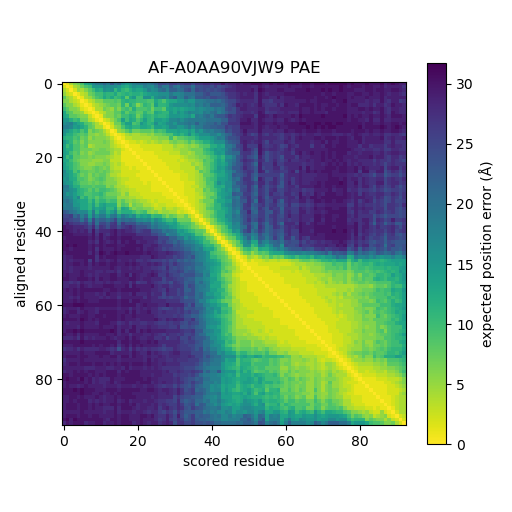3 -20.056 -9.455 1.00 52.44 93 ALA A C 1
ATOM 738 O O . ALA A 1 93 ? -0.658 -21.070 -9.191 1.00 52.44 93 ALA A O 1
#

Mean predicted aligned error: 17.8 Å

Sequence (93 aa):
METINIQFQVPSTGQYTLDEFVAKLKDYAEKLASSISKSGNSCQETYMSQAEQEAYVAESLNRALDELEAHKKNGTKPMDARDLLRRLREEEA

Organism: NCBI:txid165179

Solvent-accessible surface area (backbone atoms only — not comparable to full-atom values): 5746 Å² total; per-residue (Å²): 132,87,81,82,85,56,71,49,77,46,101,85,80,49,80,32,47,57,68,60,49,54,51,52,52,50,54,50,50,51,51,49,52,50,52,62,60,60,68,70,73,84,62,91,61,79,80,68,48,71,69,56,49,52,49,50,53,52,50,53,51,51,52,52,50,52,51,49,50,49,22,62,75,69,76,45,80,72,85,51,73,70,57,50,58,49,49,57,59,61,73,76,107

Foldseek 3Di:
DDDDFDWDQDPPDGIDTPVRVVVVVVVVVVVVVVVVVVVPPDDPPVPQPPVRVVVVVVVVVVVVVVVCVVCVVVVHDDDDPVNVVVVVVVVVD

Radius of gyration: 28.27 Å; Cα contacts (8 Å, |Δi|>4): 26; chains: 1; bounding box: 64×22×72 Å

Secondary structure (DSSP, 8-state):
------EEEETTTEEEEHHHHHHHHHHHHHHHHHHHHHTTSS-------HHHHHHHHHHHHHHHHHHHHHHHHHTPPPPPHHHHHHHHHHH--